Protein AF-A0A931UZU6-F1 (afdb_monomer_lite)

Foldseek 3Di:
DDPPPPPPPDQDDQPPPDDLVQLCVLCVVQVADDDPVNVLLLVVQSVVSRVPVDRDDLVRSCVVSVNDSVRQCVRHVDNSVSSCNSSSD

Secondary structure (DSSP, 8-state):
---------PPPPP-TT--HHHHHHHHHHTT----HHHHHHHHHHHHHHHHHSSPPPHHHHHHHH---HHHHHHH-SSHHHHHHHHHT-

Structure (mmCIF, N/CA/C/O backbone):
data_AF-A0A931UZU6-F1
#
_entry.id   AF-A0A931UZU6-F1
#
loop_
_atom_site.group_PDB
_atom_site.id
_atom_site.type_symbol
_atom_site.label_atom_id
_atom_site.label_alt_id
_atom_site.label_comp_id
_atom_site.label_asym_id
_atom_site.label_entity_id
_atom_site.label_seq_id
_atom_site.pdbx_PDB_ins_code
_atom_site.Cartn_x
_atom_site.Cartn_y
_atom_site.Cartn_z
_atom_site.occupancy
_atom_site.B_iso_or_equiv
_atom_site.auth_seq_id
_atom_site.auth_comp_id
_atom_site.auth_asym_id
_atom_site.auth_atom_id
_atom_site.pdbx_PDB_model_num
ATOM 1 N N . MET A 1 1 ? 12.504 37.281 24.126 1.00 46.19 1 MET A N 1
ATOM 2 C CA . MET A 1 1 ? 11.319 37.071 23.267 1.00 46.19 1 MET A CA 1
ATOM 3 C C . MET A 1 1 ? 11.715 36.107 22.144 1.00 46.19 1 MET A C 1
ATOM 5 O O . MET A 1 1 ? 12.297 36.536 21.162 1.00 46.19 1 MET A O 1
ATOM 9 N N . ARG A 1 2 ? 11.569 34.784 22.338 1.00 42.69 2 ARG A N 1
ATOM 10 C CA . ARG A 1 2 ? 11.962 33.787 21.322 1.00 42.69 2 ARG A CA 1
ATOM 11 C C . ARG A 1 2 ? 10.753 33.479 20.444 1.00 42.69 2 ARG A C 1
ATOM 13 O O . ARG A 1 2 ? 9.842 32.779 20.877 1.00 42.69 2 ARG A O 1
ATOM 20 N N . ALA A 1 3 ? 10.752 34.029 19.235 1.00 46.22 3 ALA A N 1
ATOM 21 C CA . ALA A 1 3 ? 9.816 33.648 18.193 1.00 46.22 3 ALA A CA 1
ATOM 22 C C . ALA A 1 3 ? 10.060 32.174 17.841 1.00 46.22 3 ALA A C 1
ATOM 24 O O . ALA A 1 3 ? 11.113 31.807 17.322 1.00 46.22 3 ALA A O 1
ATOM 25 N N . ARG 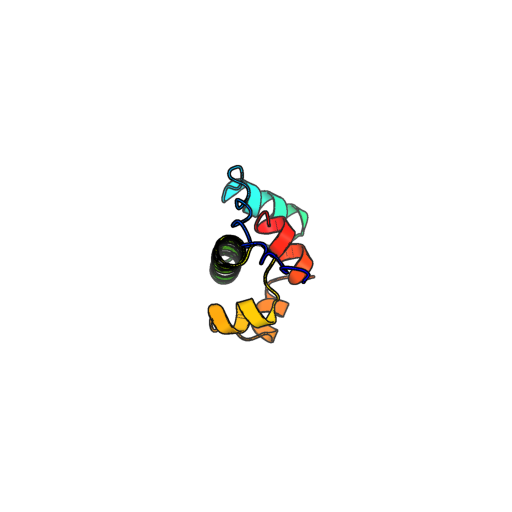A 1 4 ? 9.102 31.310 18.181 1.00 49.81 4 ARG A N 1
ATOM 26 C CA . ARG A 1 4 ? 9.041 29.947 17.657 1.00 49.81 4 ARG A CA 1
ATOM 27 C C . ARG A 1 4 ? 8.538 30.048 16.221 1.00 49.81 4 ARG A C 1
ATOM 29 O O . ARG A 1 4 ? 7.331 30.097 15.994 1.00 49.81 4 ARG A O 1
ATOM 36 N N . SER A 1 5 ? 9.467 30.137 15.272 1.00 49.94 5 SER A N 1
ATOM 37 C CA . SER A 1 5 ? 9.163 29.974 13.852 1.00 49.94 5 SER A CA 1
ATOM 38 C C . SER A 1 5 ? 8.525 28.606 13.655 1.00 49.94 5 SER A C 1
ATOM 40 O O . SER A 1 5 ? 9.154 27.574 13.886 1.00 49.94 5 SER A O 1
ATOM 42 N N . ARG A 1 6 ? 7.244 28.608 13.277 1.00 56.03 6 ARG A N 1
ATOM 43 C CA . ARG A 1 6 ? 6.547 27.420 12.794 1.00 56.03 6 ARG A CA 1
ATOM 44 C C . ARG A 1 6 ? 7.261 26.996 11.519 1.00 56.03 6 ARG A C 1
ATOM 46 O O . ARG A 1 6 ? 7.209 27.711 10.522 1.00 56.03 6 ARG A O 1
ATOM 53 N N . LEU A 1 7 ? 7.959 25.868 11.574 1.00 52.97 7 LEU A N 1
ATOM 54 C CA . LEU A 1 7 ? 8.377 25.161 10.375 1.00 52.97 7 LEU A CA 1
ATOM 55 C C . LEU A 1 7 ? 7.088 24.770 9.653 1.00 52.97 7 LEU A C 1
AT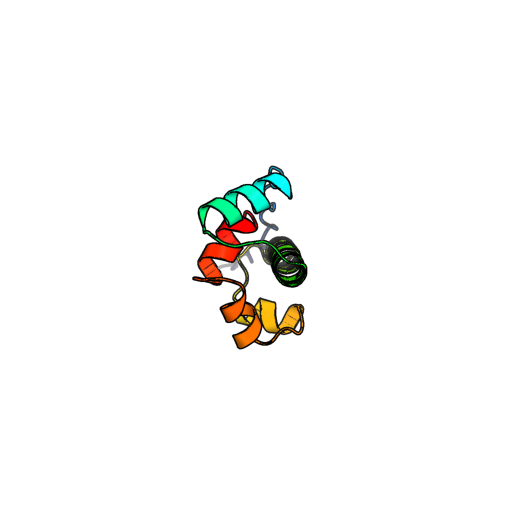OM 57 O O . LEU A 1 7 ? 6.357 23.894 10.106 1.00 52.97 7 LEU A O 1
ATOM 61 N N . ALA A 1 8 ? 6.766 25.495 8.585 1.00 52.00 8 ALA A N 1
ATOM 62 C CA . ALA A 1 8 ? 5.813 25.020 7.605 1.00 52.00 8 ALA A CA 1
ATOM 63 C C . ALA A 1 8 ? 6.377 23.697 7.074 1.00 52.00 8 ALA A C 1
ATOM 65 O O . ALA A 1 8 ? 7.444 23.700 6.454 1.00 52.00 8 ALA A O 1
ATOM 66 N N . SER A 1 9 ? 5.719 22.576 7.388 1.00 48.19 9 SER A N 1
ATOM 67 C CA . SER A 1 9 ? 6.030 21.281 6.786 1.00 48.19 9 SER A CA 1
ATOM 68 C C . SER A 1 9 ? 5.932 21.447 5.277 1.00 48.19 9 SER A C 1
ATOM 70 O O . SER A 1 9 ? 4.839 21.525 4.722 1.00 48.19 9 SER A O 1
ATOM 72 N N . ARG A 1 10 ? 7.082 21.573 4.609 1.00 51.06 10 ARG A N 1
ATOM 73 C CA . ARG A 1 10 ? 7.138 21.410 3.160 1.00 51.06 10 ARG A CA 1
ATOM 74 C C . ARG A 1 10 ? 6.622 20.002 2.863 1.00 51.06 10 ARG A C 1
ATOM 76 O O . ARG A 1 10 ? 7.085 19.075 3.532 1.00 51.06 10 ARG A O 1
ATOM 83 N N . PRO A 1 11 ? 5.706 19.824 1.898 1.00 51.66 11 PRO A N 1
ATOM 84 C CA . PRO A 1 11 ? 5.397 18.490 1.420 1.00 51.66 11 PRO A CA 1
ATOM 85 C C . PRO A 1 11 ? 6.714 17.868 0.950 1.00 51.66 11 PRO A C 1
ATOM 87 O O . PRO A 1 11 ? 7.441 18.448 0.138 1.00 51.66 11 PRO A O 1
ATOM 90 N N . VAL A 1 12 ? 7.077 16.745 1.562 1.00 51.47 12 VAL A N 1
ATOM 91 C CA . VAL A 1 12 ? 8.203 15.935 1.104 1.00 51.47 12 VAL A CA 1
ATOM 92 C C . VAL A 1 12 ? 7.752 15.348 -0.232 1.00 51.47 12 VAL A C 1
ATOM 94 O O . VAL A 1 12 ? 6.696 14.711 -0.243 1.00 51.47 12 VAL A O 1
ATOM 97 N N . PRO A 1 13 ? 8.469 15.594 -1.344 1.00 49.94 13 PRO A N 1
ATOM 98 C CA . PRO A 1 13 ? 8.080 15.044 -2.633 1.00 49.94 13 PRO A CA 1
ATOM 99 C C . PRO A 1 13 ? 7.995 13.525 -2.497 1.00 49.94 13 PRO A C 1
ATOM 101 O O . PRO A 1 13 ? 8.924 12.884 -2.001 1.00 49.94 13 PRO A O 1
ATOM 104 N N . VAL A 1 14 ? 6.836 12.974 -2.853 1.00 57.25 14 VAL A N 1
ATOM 105 C CA . VAL A 1 14 ? 6.678 11.529 -3.001 1.00 57.25 14 VAL A CA 1
ATOM 106 C C . VAL A 1 14 ? 7.585 11.147 -4.154 1.00 57.25 14 VAL A C 1
ATOM 108 O O . VAL A 1 14 ? 7.509 11.804 -5.184 1.00 57.25 14 VAL A O 1
ATOM 111 N N . ASP A 1 15 ? 8.458 10.164 -3.956 1.00 63.03 15 ASP A N 1
ATOM 112 C CA . ASP A 1 15 ? 9.537 9.837 -4.889 1.00 63.03 15 ASP A CA 1
ATOM 113 C C . ASP A 1 15 ? 9.020 9.828 -6.343 1.00 63.03 15 ASP A C 1
ATOM 115 O O . ASP A 1 15 ? 8.213 8.967 -6.716 1.00 63.03 15 ASP A O 1
ATOM 119 N N . ASP A 1 16 ? 9.411 10.834 -7.141 1.00 65.69 16 ASP A N 1
ATOM 120 C CA . ASP A 1 16 ? 8.908 11.049 -8.510 1.00 65.69 16 ASP A CA 1
ATOM 121 C C . ASP A 1 16 ? 9.308 9.887 -9.439 1.00 65.69 16 ASP A C 1
ATOM 123 O O . ASP A 1 16 ? 8.763 9.723 -10.530 1.00 65.69 16 ASP A O 1
ATOM 127 N N . ALA A 1 17 ? 10.247 9.046 -8.994 1.00 82.19 17 ALA A N 1
ATOM 128 C CA . ALA A 1 17 ? 10.664 7.833 -9.677 1.00 82.19 17 ALA A CA 1
ATOM 129 C C . ALA A 1 17 ? 9.707 6.645 -9.471 1.00 82.19 17 ALA A C 1
ATOM 131 O O . ALA A 1 17 ? 9.858 5.632 -10.157 1.00 82.19 17 ALA A O 1
ATOM 132 N N . TRP A 1 18 ? 8.743 6.721 -8.545 1.00 90.12 18 TRP A N 1
ATOM 133 C CA . TRP A 1 18 ? 7.827 5.610 -8.285 1.00 90.12 18 TRP A CA 1
ATOM 134 C C . TRP A 1 18 ? 6.909 5.348 -9.481 1.00 90.12 18 TRP A C 1
ATOM 136 O O . TRP A 1 18 ? 6.259 6.246 -10.015 1.00 90.12 18 TRP A O 1
ATOM 146 N N . THR A 1 19 ? 6.802 4.079 -9.866 1.00 93.12 19 THR A N 1
ATOM 147 C CA . THR A 1 19 ? 5.904 3.616 -10.926 1.00 93.12 19 THR A CA 1
ATOM 148 C C . THR A 1 19 ? 5.181 2.347 -10.476 1.00 93.12 19 THR A C 1
ATOM 150 O O . THR A 1 19 ? 5.720 1.605 -9.648 1.00 93.12 19 THR A O 1
ATOM 153 N N . PRO A 1 20 ? 4.011 2.021 -11.056 1.00 94.81 20 PRO A N 1
ATOM 154 C CA . PRO A 1 20 ? 3.330 0.759 -10.769 1.00 94.81 20 PRO A CA 1
ATOM 155 C C . PRO A 1 20 ? 4.218 -0.475 -11.000 1.00 94.81 20 PRO A C 1
ATOM 157 O O . PRO A 1 20 ? 4.175 -1.422 -10.225 1.00 94.81 20 PRO A O 1
ATOM 160 N N . ALA A 1 21 ? 5.093 -0.443 -12.011 1.00 95.00 21 ALA A N 1
ATOM 161 C CA . ALA A 1 21 ? 6.029 -1.534 -12.281 1.00 95.00 21 ALA A CA 1
ATOM 162 C C . ALA A 1 21 ? 7.071 -1.722 -11.162 1.00 95.00 21 ALA A C 1
ATOM 164 O O . ALA A 1 21 ? 7.453 -2.851 -10.855 1.00 95.00 21 ALA A O 1
ATOM 165 N N . LEU A 1 22 ? 7.528 -0.631 -10.535 1.00 94.44 22 LEU A N 1
ATOM 166 C CA . LEU A 1 22 ? 8.405 -0.711 -9.365 1.00 94.44 22 LEU A CA 1
ATOM 167 C C . LEU A 1 22 ? 7.663 -1.282 -8.157 1.00 94.44 22 LEU A C 1
ATOM 169 O O . LEU A 1 22 ? 8.210 -2.152 -7.488 1.00 94.44 22 LEU A O 1
ATOM 173 N N . ALA A 1 23 ? 6.424 -0.848 -7.915 1.00 96.50 23 ALA A N 1
ATOM 174 C CA . ALA A 1 23 ? 5.602 -1.384 -6.833 1.00 96.50 23 ALA A CA 1
ATOM 175 C C . ALA A 1 23 ? 5.386 -2.898 -6.980 1.00 96.50 23 ALA A C 1
ATOM 177 O O . ALA A 1 23 ? 5.627 -3.637 -6.031 1.00 96.50 23 ALA A O 1
ATOM 178 N N . GLU A 1 24 ? 5.029 -3.372 -8.176 1.00 97.75 24 GLU A N 1
ATOM 179 C CA . GLU A 1 24 ? 4.896 -4.808 -8.461 1.00 97.75 24 GLU A CA 1
ATOM 180 C C . GLU A 1 24 ? 6.205 -5.568 -8.214 1.00 97.75 24 GLU A C 1
ATOM 182 O O . GLU A 1 24 ? 6.207 -6.639 -7.609 1.00 97.75 24 GLU A O 1
ATOM 187 N N . ARG A 1 25 ? 7.350 -5.002 -8.619 1.00 96.44 25 ARG A N 1
ATOM 188 C CA . ARG A 1 25 ? 8.661 -5.621 -8.383 1.00 96.44 25 ARG A CA 1
ATOM 189 C C . ARG A 1 25 ? 8.997 -5.721 -6.894 1.00 96.44 25 ARG A C 1
ATOM 191 O O . ARG A 1 25 ? 9.481 -6.762 -6.452 1.00 96.44 25 ARG A O 1
ATOM 198 N N . GLU A 1 26 ? 8.765 -4.658 -6.126 1.00 96.69 26 GLU A N 1
ATOM 199 C CA . GLU A 1 26 ? 8.999 -4.669 -4.678 1.00 96.69 26 GLU A CA 1
ATOM 200 C C . GLU A 1 26 ? 8.029 -5.616 -3.958 1.00 96.69 26 GLU A C 1
ATOM 202 O O . GLU A 1 26 ? 8.448 -6.345 -3.061 1.00 96.69 26 GLU A O 1
ATOM 207 N N . ALA A 1 27 ? 6.764 -5.669 -4.381 1.00 97.25 27 ALA A N 1
ATOM 208 C CA . ALA A 1 27 ? 5.773 -6.588 -3.833 1.00 97.25 27 ALA A CA 1
ATOM 209 C C . ALA A 1 27 ? 6.143 -8.052 -4.113 1.00 97.25 27 ALA A C 1
ATOM 211 O O . ALA A 1 27 ? 6.156 -8.871 -3.192 1.00 97.25 27 ALA A O 1
ATOM 212 N N . ALA A 1 28 ? 6.564 -8.367 -5.341 1.00 97.12 28 ALA A N 1
ATOM 213 C CA . ALA A 1 28 ? 7.051 -9.694 -5.706 1.00 97.12 28 ALA A CA 1
ATOM 214 C C . ALA A 1 28 ? 8.274 -10.111 -4.870 1.00 97.12 28 ALA A C 1
ATOM 216 O O . ALA A 1 28 ? 8.352 -11.255 -4.423 1.00 97.12 28 ALA A O 1
ATOM 217 N N . ALA A 1 29 ? 9.197 -9.183 -4.587 1.00 96.12 29 ALA A N 1
ATOM 218 C CA . ALA A 1 29 ? 10.350 -9.438 -3.718 1.00 96.12 29 ALA A CA 1
ATOM 219 C C . ALA A 1 29 ? 9.966 -9.730 -2.252 1.00 96.12 29 ALA A C 1
ATOM 221 O O . ALA A 1 29 ? 10.762 -10.315 -1.517 1.00 96.12 29 ALA A O 1
ATOM 222 N N . LEU A 1 30 ? 8.763 -9.331 -1.831 1.00 95.12 30 LEU A N 1
ATOM 223 C CA . LEU A 1 30 ? 8.184 -9.598 -0.511 1.00 95.12 30 LEU A CA 1
ATOM 224 C C . LEU A 1 30 ? 7.203 -10.785 -0.517 1.00 95.12 30 LEU A C 1
ATOM 226 O O . LEU A 1 30 ? 6.636 -11.113 0.522 1.00 95.12 30 LEU A O 1
ATOM 230 N N . GLY A 1 31 ? 6.981 -11.429 -1.669 1.00 96.25 31 GLY A N 1
ATOM 231 C CA . GLY A 1 31 ? 5.985 -12.494 -1.810 1.00 96.25 31 GLY A CA 1
ATOM 232 C C . GLY A 1 31 ? 4.537 -12.002 -1.707 1.00 96.25 31 GLY A C 1
ATOM 233 O O . GLY A 1 31 ? 3.648 -12.782 -1.370 1.00 96.25 31 GLY A O 1
ATOM 234 N N . VAL A 1 32 ? 4.290 -10.718 -1.978 1.00 95.38 32 VAL A N 1
ATOM 235 C CA . VAL A 1 32 ? 2.960 -10.099 -1.970 1.00 95.38 32 VAL A CA 1
ATOM 236 C C . VAL A 1 32 ? 2.468 -9.954 -3.409 1.00 95.38 32 VAL A C 1
ATOM 238 O O . VAL A 1 32 ? 3.145 -9.363 -4.245 1.00 95.38 32 VAL A O 1
ATOM 241 N N . ALA A 1 33 ? 1.272 -10.466 -3.697 1.00 96.38 33 ALA A N 1
ATOM 242 C CA . ALA A 1 33 ? 0.586 -10.220 -4.964 1.00 96.38 33 ALA A CA 1
ATOM 243 C C . ALA A 1 33 ? -0.328 -8.995 -4.823 1.00 96.38 33 ALA A C 1
ATOM 245 O O . ALA A 1 33 ? -1.217 -8.990 -3.968 1.00 96.38 33 ALA A O 1
ATOM 246 N N . LEU A 1 34 ? -0.123 -7.965 -5.649 1.00 97.56 34 LEU A N 1
ATOM 247 C CA . LEU A 1 34 ? -0.891 -6.723 -5.560 1.00 97.56 34 LEU A CA 1
ATOM 248 C C . LEU A 1 34 ? -2.276 -6.875 -6.196 1.00 97.56 34 LEU A C 1
ATOM 250 O O . LEU A 1 34 ? -2.451 -6.847 -7.412 1.00 97.56 34 LEU A O 1
ATOM 254 N N . GLY A 1 35 ? -3.286 -7.008 -5.343 1.00 97.81 35 GLY A N 1
ATOM 255 C CA . GLY A 1 35 ? -4.691 -6.947 -5.724 1.00 97.81 35 GLY A CA 1
ATOM 256 C C . GLY A 1 35 ? -5.264 -5.524 -5.678 1.00 97.81 35 GLY A C 1
ATOM 257 O O . GLY A 1 35 ? -4.606 -4.583 -5.228 1.00 97.81 35 GLY A O 1
ATOM 258 N N . PRO A 1 36 ? -6.537 -5.343 -6.079 1.00 97.81 36 PRO A N 1
ATOM 259 C CA . PRO A 1 36 ? -7.197 -4.034 -6.074 1.00 97.81 36 PRO A CA 1
ATOM 260 C C . PRO A 1 36 ? -7.175 -3.331 -4.707 1.00 97.81 36 PRO A C 1
ATOM 262 O O . PRO A 1 36 ? -6.990 -2.118 -4.635 1.00 97.81 36 PRO A O 1
ATOM 265 N N . ALA A 1 37 ? -7.318 -4.091 -3.616 1.00 97.44 37 ALA A N 1
ATOM 266 C CA . ALA A 1 37 ? -7.262 -3.549 -2.261 1.00 97.44 37 ALA A CA 1
ATOM 267 C C . ALA A 1 37 ? -5.853 -3.056 -1.889 1.00 97.44 37 ALA A C 1
ATOM 269 O O . ALA A 1 37 ? -5.721 -1.997 -1.278 1.00 97.44 37 ALA A O 1
ATOM 270 N N . HIS A 1 38 ? -4.799 -3.768 -2.307 1.00 98.31 38 HIS A N 1
ATOM 271 C CA . HIS A 1 38 ? -3.417 -3.318 -2.122 1.00 98.31 38 HIS A CA 1
ATOM 272 C C . HIS A 1 38 ? -3.177 -1.998 -2.842 1.00 98.31 38 HIS A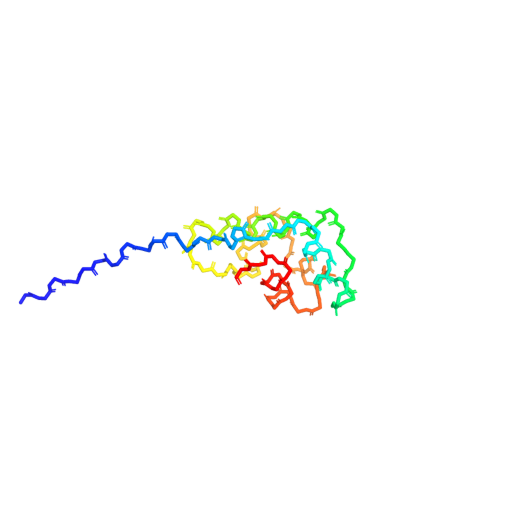 C 1
ATOM 274 O O . HIS A 1 38 ? -2.686 -1.052 -2.234 1.00 98.31 38 HIS A O 1
ATOM 280 N N . TRP A 1 39 ? -3.589 -1.907 -4.108 1.00 98.06 39 TRP A N 1
ATOM 281 C CA . TRP A 1 39 ? -3.460 -0.686 -4.900 1.00 98.06 39 TRP A CA 1
ATOM 282 C C . TRP A 1 39 ? -4.197 0.498 -4.281 1.00 98.06 39 TRP A C 1
ATOM 284 O O . TRP A 1 39 ? -3.657 1.603 -4.249 1.00 98.06 39 TRP A O 1
ATOM 294 N N . HIS A 1 40 ? -5.390 0.265 -3.733 1.00 97.94 40 HIS A N 1
ATOM 295 C CA . HIS A 1 40 ? -6.137 1.299 -3.027 1.00 97.94 40 HIS A CA 1
ATOM 296 C C . HIS A 1 40 ? -5.385 1.813 -1.787 1.00 97.94 40 HIS A C 1
ATOM 298 O O . HIS A 1 40 ? -5.237 3.024 -1.617 1.00 97.94 40 HIS A O 1
ATOM 304 N N . VAL A 1 41 ? -4.846 0.909 -0.958 1.00 97.94 41 VAL A N 1
ATOM 305 C CA . VAL A 1 41 ? -4.053 1.279 0.228 1.00 97.94 41 VAL A CA 1
ATOM 306 C C . VAL A 1 41 ? -2.770 2.018 -0.163 1.00 97.94 41 VAL A C 1
ATOM 308 O O . VAL A 1 41 ? -2.463 3.046 0.436 1.00 97.94 41 VAL A O 1
ATOM 311 N N . LEU A 1 42 ? -2.040 1.542 -1.177 1.00 97.31 42 LEU A N 1
ATOM 312 C CA . LEU A 1 42 ? -0.796 2.163 -1.649 1.00 97.31 42 LEU A CA 1
ATOM 313 C C . LEU A 1 42 ? -1.033 3.565 -2.219 1.00 97.31 42 LEU A C 1
ATOM 315 O O . LEU A 1 42 ? -0.293 4.492 -1.891 1.00 97.31 42 LEU A O 1
ATOM 319 N N . GLY A 1 43 ? -2.079 3.736 -3.034 1.00 96.06 43 GLY A N 1
ATOM 320 C CA . GLY A 1 43 ? -2.473 5.042 -3.565 1.00 96.06 43 GLY A CA 1
ATOM 321 C C . GLY A 1 43 ? -2.809 6.021 -2.442 1.00 96.06 43 GLY A C 1
ATOM 322 O O . GLY A 1 43 ? -2.231 7.105 -2.370 1.00 96.06 43 GLY A O 1
ATOM 323 N N . CYS A 1 44 ? -3.644 5.588 -1.495 1.00 96.62 44 CYS A N 1
ATOM 324 C CA . CYS A 1 44 ? -3.987 6.384 -0.320 1.00 96.62 44 CYS A CA 1
ATOM 325 C C . CYS A 1 44 ? -2.747 6.748 0.515 1.00 96.62 44 CYS A C 1
ATOM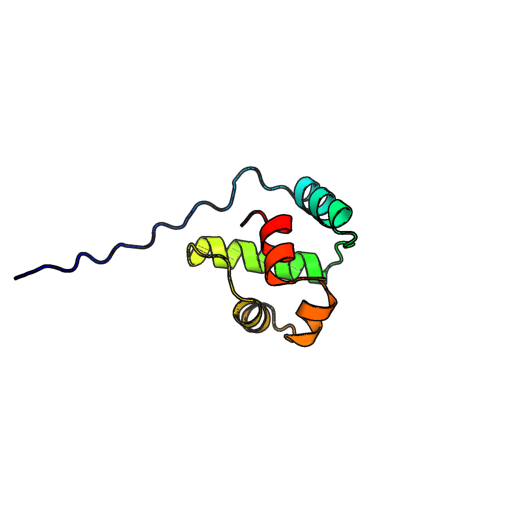 327 O O . CYS A 1 44 ? -2.596 7.891 0.947 1.00 96.62 44 CYS A O 1
ATOM 329 N N . ALA A 1 45 ? -1.813 5.813 0.709 1.00 96.06 45 ALA A N 1
ATOM 330 C CA . ALA A 1 45 ? -0.599 6.068 1.473 1.00 96.06 45 ALA A CA 1
ATOM 331 C C . ALA A 1 45 ? 0.298 7.128 0.822 1.00 96.06 45 ALA A C 1
ATOM 333 O O . ALA A 1 45 ? 0.838 7.994 1.517 1.00 96.06 45 ALA A O 1
ATOM 334 N N . ARG A 1 46 ? 0.404 7.105 -0.511 1.00 94.69 46 ARG A N 1
ATOM 335 C CA . ARG A 1 46 ? 1.124 8.119 -1.291 1.00 94.69 46 ARG A CA 1
ATOM 336 C C . ARG A 1 46 ? 0.461 9.490 -1.198 1.00 94.69 46 ARG A C 1
ATOM 338 O O . ARG A 1 46 ? 1.155 10.476 -0.960 1.00 94.69 46 ARG A O 1
ATOM 345 N N . GLU A 1 47 ? -0.863 9.560 -1.315 1.00 94.06 47 GLU A N 1
ATOM 346 C CA . GLU A 1 47 ? -1.619 10.811 -1.163 1.00 94.06 47 GLU A CA 1
ATOM 347 C C . GLU A 1 47 ? -1.463 11.408 0.243 1.00 94.06 47 GLU A C 1
ATOM 349 O O . GLU A 1 47 ? -1.171 12.597 0.395 1.00 94.06 47 GLU A O 1
ATOM 354 N N . LEU A 1 48 ? -1.577 10.579 1.285 1.00 94.06 48 LEU A N 1
ATOM 355 C CA . LEU A 1 48 ? -1.386 11.013 2.669 1.00 94.06 48 LEU A CA 1
ATOM 356 C C . LEU A 1 48 ? 0.049 11.481 2.926 1.00 94.06 48 LEU A C 1
ATOM 358 O O . LEU A 1 48 ? 0.242 12.507 3.582 1.00 94.06 48 LEU A O 1
ATOM 362 N N . ARG A 1 49 ? 1.055 10.788 2.378 1.00 92.69 49 ARG A N 1
ATOM 363 C CA . ARG A 1 49 ? 2.454 11.224 2.467 1.00 92.69 49 ARG A CA 1
ATOM 364 C C . ARG A 1 49 ? 2.664 12.570 1.781 1.00 92.69 49 ARG A C 1
ATOM 366 O O . ARG A 1 49 ? 3.303 13.437 2.375 1.00 92.69 49 ARG A O 1
ATOM 373 N N . ALA A 1 50 ? 2.112 12.763 0.583 1.00 90.81 50 ALA A N 1
ATOM 374 C CA . ALA A 1 50 ? 2.187 14.036 -0.132 1.00 90.81 50 ALA A CA 1
ATOM 375 C C . ALA A 1 50 ? 1.581 15.183 0.692 1.00 90.81 50 ALA A C 1
ATOM 377 O O . ALA A 1 50 ? 2.143 16.275 0.745 1.00 90.81 50 ALA A O 1
ATOM 378 N N . ALA A 1 51 ? 0.457 14.927 1.368 1.00 90.44 51 ALA A N 1
ATOM 379 C CA . ALA A 1 51 ? -0.251 15.927 2.160 1.00 90.44 51 ALA A CA 1
ATOM 380 C C . ALA A 1 51 ? 0.421 16.237 3.512 1.00 90.44 51 ALA A C 1
ATOM 382 O O . ALA A 1 51 ? 0.427 17.388 3.946 1.00 90.44 51 ALA A O 1
ATOM 383 N N . GLN A 1 52 ? 0.960 15.225 4.198 1.00 90.62 52 GLN A N 1
ATOM 384 C CA . GLN A 1 52 ? 1.426 15.339 5.589 1.00 90.62 52 GLN A CA 1
ATOM 385 C C . GLN A 1 52 ? 2.954 15.412 5.722 1.00 90.62 52 GLN A C 1
ATOM 387 O O . GLN A 1 52 ? 3.464 15.871 6.742 1.00 90.62 52 GLN A O 1
ATOM 392 N N . GLY A 1 53 ? 3.694 14.950 4.712 1.00 88.25 53 GLY A N 1
ATOM 393 C CA . GLY A 1 53 ? 5.156 14.878 4.715 1.00 88.25 53 GLY A CA 1
ATOM 394 C C . GLY A 1 53 ? 5.749 13.706 5.509 1.00 88.25 53 GLY A C 1
ATOM 395 O O . GLY A 1 53 ? 6.971 13.600 5.580 1.00 88.25 53 GLY A O 1
ATOM 396 N N . ALA A 1 54 ? 4.926 12.816 6.073 1.00 88.31 54 ALA A N 1
ATOM 397 C CA . ALA A 1 54 ? 5.353 11.627 6.820 1.00 88.31 54 ALA A CA 1
ATOM 398 C C . ALA A 1 54 ? 4.640 10.356 6.326 1.00 88.31 54 ALA A C 1
ATOM 400 O O . ALA A 1 54 ? 3.555 10.443 5.750 1.00 88.31 54 ALA A O 1
ATOM 401 N N . VAL A 1 55 ? 5.263 9.180 6.507 1.00 89.56 55 VAL A N 1
ATOM 402 C CA . VAL A 1 55 ? 4.613 7.888 6.207 1.00 89.56 55 VAL A CA 1
ATOM 403 C C . VAL A 1 55 ? 3.366 7.758 7.099 1.00 89.56 55 VAL A C 1
ATOM 405 O O . VAL A 1 55 ? 3.494 7.909 8.316 1.00 89.56 55 VAL A O 1
ATOM 408 N N . PRO A 1 56 ? 2.168 7.516 6.539 1.00 93.56 56 PRO A N 1
ATOM 409 C CA . PRO A 1 56 ? 0.955 7.375 7.336 1.00 93.56 56 PRO A CA 1
ATOM 410 C C . PRO A 1 56 ? 0.959 6.067 8.137 1.00 93.56 56 PRO A C 1
ATOM 412 O O . PRO A 1 56 ? 1.454 5.044 7.671 1.00 93.56 56 PRO A O 1
ATOM 415 N N . SER A 1 57 ? 0.350 6.082 9.325 1.00 95.62 57 SER A N 1
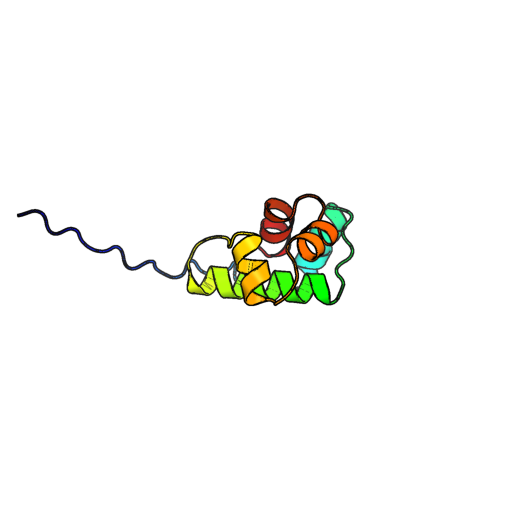ATOM 416 C CA . SER A 1 57 ? 0.137 4.859 10.106 1.00 95.62 57 SER A CA 1
ATOM 417 C C . SER A 1 57 ? -0.955 3.979 9.490 1.00 95.62 57 SER A C 1
ATOM 419 O O . SER A 1 57 ? -1.859 4.469 8.806 1.00 95.62 57 SER A O 1
ATOM 421 N N . VAL A 1 58 ? -0.941 2.681 9.808 1.00 95.81 58 VAL A N 1
ATOM 422 C CA . VAL A 1 58 ? -1.987 1.728 9.379 1.00 95.81 58 VAL A CA 1
ATOM 423 C C . VAL A 1 58 ? -3.381 2.184 9.822 1.00 95.81 58 VAL A C 1
ATOM 425 O O . VAL A 1 58 ? -4.360 2.024 9.100 1.00 95.81 58 VAL A O 1
ATOM 428 N N . GLU A 1 59 ? -3.484 2.815 10.989 1.00 96.19 59 GLU A N 1
ATOM 429 C CA . GLU A 1 59 ? -4.743 3.348 11.516 1.00 96.19 59 GLU A CA 1
ATOM 430 C C . GLU A 1 59 ? -5.249 4.544 10.701 1.00 96.19 59 GLU A C 1
ATOM 432 O O . GLU A 1 59 ? -6.452 4.680 10.474 1.00 96.19 59 GLU A O 1
ATOM 437 N N . ALA A 1 60 ? -4.345 5.425 10.259 1.00 95.62 60 ALA A N 1
ATOM 438 C CA . ALA A 1 60 ? -4.696 6.534 9.377 1.00 95.62 60 ALA A CA 1
ATOM 439 C C . ALA A 1 60 ? -5.162 6.018 8.011 1.00 95.62 60 ALA A C 1
ATOM 441 O O . ALA A 1 60 ? -6.155 6.516 7.476 1.00 95.62 60 ALA A O 1
ATOM 442 N N . LEU A 1 61 ? -4.504 4.980 7.491 1.00 96.88 61 LEU A N 1
ATOM 443 C CA . LEU A 1 61 ? -4.905 4.311 6.256 1.00 96.88 61 LEU A CA 1
ATOM 444 C C . LEU A 1 61 ? -6.274 3.644 6.387 1.00 96.88 61 LEU A C 1
ATOM 446 O O . LEU A 1 61 ? -7.118 3.851 5.522 1.00 96.88 61 LEU A O 1
ATOM 450 N N . ALA A 1 62 ? -6.544 2.928 7.480 1.00 97.00 62 ALA A N 1
ATOM 451 C CA . ALA A 1 62 ? -7.850 2.320 7.743 1.00 97.00 62 ALA A CA 1
ATOM 452 C C . ALA A 1 62 ? -8.978 3.365 7.743 1.00 97.00 62 ALA A C 1
ATOM 454 O O . ALA A 1 62 ? -9.979 3.216 7.046 1.00 97.00 62 ALA A O 1
ATOM 455 N N . ARG A 1 63 ? -8.784 4.484 8.457 1.00 96.31 63 ARG A N 1
ATOM 456 C CA . ARG A 1 63 ? -9.771 5.577 8.499 1.00 96.31 63 ARG A CA 1
ATOM 457 C C . ARG A 1 63 ? -10.006 6.232 7.139 1.00 96.31 63 ARG A C 1
ATOM 459 O O . ARG A 1 63 ? -11.122 6.660 6.873 1.00 96.31 63 ARG A O 1
ATOM 466 N N . THR A 1 64 ? -8.969 6.335 6.311 1.00 95.38 64 THR A N 1
ATOM 467 C CA . THR A 1 64 ? -9.042 7.056 5.029 1.00 95.38 64 THR A CA 1
ATOM 468 C C . THR A 1 64 ? -9.568 6.171 3.898 1.00 95.38 64 THR A C 1
ATOM 470 O O . THR A 1 64 ? -10.371 6.624 3.092 1.00 95.38 64 THR A O 1
ATOM 473 N N . THR A 1 65 ? -9.160 4.901 3.857 1.00 95.94 65 THR A N 1
ATOM 474 C CA . THR A 1 65 ? -9.605 3.916 2.851 1.00 95.94 65 THR A CA 1
ATOM 475 C C . THR A 1 65 ? -10.976 3.313 3.160 1.00 95.94 65 THR A C 1
ATOM 477 O O . THR A 1 65 ? -11.609 2.732 2.285 1.00 95.94 65 THR A O 1
ATOM 480 N N . GLY A 1 66 ? -11.433 3.395 4.415 1.00 96.25 66 GLY A N 1
ATOM 481 C CA . GLY A 1 66 ? -12.636 2.703 4.884 1.00 96.25 66 GLY A CA 1
ATOM 482 C C . GLY A 1 66 ? -12.442 1.196 5.098 1.00 96.25 66 GLY A C 1
ATOM 483 O O . GLY A 1 66 ? -13.389 0.509 5.480 1.00 96.25 66 GLY A O 1
ATOM 484 N N . LEU A 1 67 ? -11.232 0.671 4.882 1.00 96.06 67 LEU A N 1
ATOM 485 C CA . LEU A 1 67 ? -10.888 -0.713 5.195 1.00 96.06 67 LEU A CA 1
ATOM 486 C C . LEU A 1 67 ? -10.652 -0.879 6.697 1.00 96.06 67 LEU A C 1
ATOM 488 O O . LEU A 1 67 ? -10.155 0.020 7.378 1.00 96.06 67 LEU A O 1
ATOM 492 N N . SER A 1 68 ? -10.963 -2.062 7.225 1.00 97.31 68 SER A N 1
ATOM 493 C CA . SER A 1 68 ? -10.646 -2.365 8.619 1.00 97.31 68 SER A CA 1
ATOM 494 C C . SER A 1 68 ? -9.133 -2.541 8.820 1.00 97.31 68 SER A C 1
ATOM 496 O O . SER A 1 68 ? -8.405 -2.938 7.907 1.00 97.31 68 SER A O 1
ATOM 498 N N . LEU A 1 69 ? -8.657 -2.298 10.045 1.00 96.19 69 LEU A N 1
ATOM 499 C CA . LEU A 1 69 ? -7.272 -2.585 10.446 1.00 96.19 69 LEU A CA 1
ATOM 500 C C . LEU A 1 69 ? -6.892 -4.049 10.193 1.00 96.19 69 LEU A C 1
ATOM 502 O O . LEU A 1 69 ? -5.781 -4.327 9.750 1.00 96.19 69 LEU A O 1
ATOM 506 N N . GLU A 1 70 ? -7.818 -4.969 10.460 1.00 96.56 70 GLU A N 1
ATOM 507 C CA . GLU A 1 70 ? -7.643 -6.398 10.201 1.00 96.56 70 GLU A CA 1
ATOM 508 C C . GLU A 1 70 ? -7.475 -6.670 8.706 1.00 96.56 70 GLU A C 1
ATOM 510 O O . GLU A 1 70 ? -6.545 -7.366 8.313 1.00 96.56 70 GLU A O 1
ATOM 515 N N . THR A 1 71 ? -8.301 -6.044 7.864 1.00 97.00 71 THR A N 1
ATOM 516 C CA . THR A 1 71 ? -8.190 -6.155 6.407 1.00 97.00 71 THR A CA 1
ATOM 517 C C . THR A 1 71 ? -6.820 -5.690 5.929 1.00 97.00 71 THR A C 1
ATOM 519 O O . THR A 1 71 ? -6.167 -6.419 5.195 1.00 97.00 71 THR A O 1
ATOM 522 N N . ILE A 1 72 ? -6.338 -4.523 6.368 1.00 96.75 72 ILE A N 1
ATOM 523 C CA . ILE A 1 72 ? -5.018 -4.025 5.944 1.00 96.75 72 ILE A CA 1
ATOM 524 C C . ILE A 1 72 ? -3.894 -4.948 6.438 1.00 96.75 72 ILE A C 1
ATOM 526 O O . IL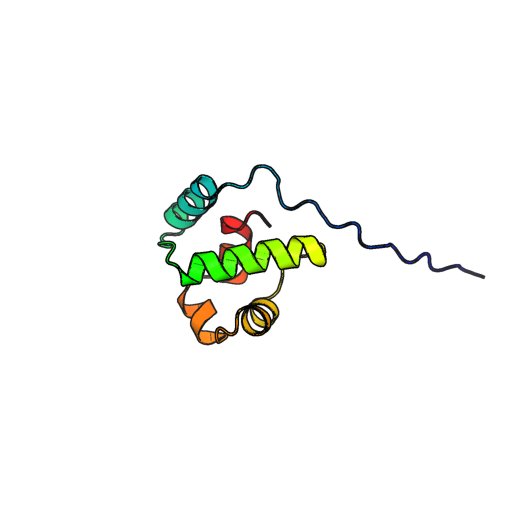E A 1 72 ? -2.969 -5.238 5.684 1.00 96.75 72 ILE A O 1
ATOM 530 N N . ARG A 1 73 ? -3.990 -5.468 7.666 1.00 95.88 73 ARG A N 1
ATOM 531 C CA . ARG A 1 73 ? -3.035 -6.453 8.206 1.00 95.88 73 ARG A CA 1
ATOM 532 C C . ARG A 1 73 ? -3.067 -7.799 7.486 1.00 95.88 73 ARG A C 1
ATOM 534 O O . ARG A 1 73 ? -2.068 -8.496 7.503 1.00 95.88 73 ARG A O 1
ATOM 541 N N . ALA A 1 74 ? -4.183 -8.165 6.864 1.00 97.12 74 ALA A N 1
ATOM 542 C CA . ALA A 1 74 ? -4.282 -9.372 6.050 1.00 97.12 74 ALA A CA 1
ATOM 543 C C . ALA A 1 74 ? -3.726 -9.180 4.627 1.00 97.12 74 ALA A C 1
ATOM 545 O O . ALA A 1 74 ? -3.399 -10.161 3.963 1.00 97.12 74 ALA A O 1
ATOM 546 N N . LEU A 1 75 ? -3.621 -7.935 4.144 1.00 96.75 75 LEU A N 1
ATOM 547 C CA . LEU A 1 75 ? -3.076 -7.630 2.816 1.00 96.75 75 LEU A CA 1
ATOM 548 C C . LEU A 1 75 ? -1.543 -7.720 2.767 1.00 96.75 75 LEU A C 1
ATOM 550 O O . LEU A 1 75 ? -0.993 -8.025 1.709 1.00 96.75 75 LEU A O 1
ATOM 554 N N . PHE A 1 76 ? -0.861 -7.448 3.880 1.00 95.81 76 PHE A N 1
ATOM 555 C CA . PHE A 1 76 ? 0.597 -7.315 3.958 1.00 95.81 76 PHE A CA 1
ATOM 556 C C . PHE A 1 76 ? 1.153 -8.129 5.133 1.00 95.81 76 PHE A C 1
ATOM 558 O O . PHE A 1 76 ? 0.467 -8.286 6.138 1.00 95.81 76 PHE A O 1
ATOM 565 N N . HIS A 1 77 ? 2.393 -8.619 5.041 1.00 93.25 77 HIS A N 1
ATOM 566 C CA . HIS A 1 77 ? 3.009 -9.377 6.140 1.00 93.25 77 HIS A CA 1
ATOM 567 C C . HIS A 1 77 ? 3.423 -8.450 7.287 1.00 93.25 77 HIS A C 1
ATOM 569 O O . HIS A 1 77 ? 3.195 -8.755 8.457 1.00 93.25 77 HIS A O 1
ATOM 575 N N . ASP A 1 78 ? 4.012 -7.309 6.935 1.00 95.19 78 ASP A N 1
ATOM 576 C CA . ASP A 1 78 ? 4.375 -6.227 7.845 1.00 95.19 78 ASP A CA 1
ATOM 577 C C . ASP A 1 78 ? 3.845 -4.919 7.241 1.00 95.19 78 ASP A C 1
ATOM 579 O O . ASP A 1 78 ? 4.534 -4.287 6.442 1.00 95.19 78 ASP A O 1
ATOM 583 N N . PRO A 1 79 ? 2.598 -4.515 7.547 1.00 94.88 79 PRO A N 1
ATOM 584 C CA . PRO A 1 79 ? 1.921 -3.452 6.812 1.00 94.88 79 PRO A CA 1
ATOM 585 C C . PRO A 1 79 ? 2.687 -2.134 6.779 1.00 94.88 79 PRO A C 1
ATOM 587 O O . PRO A 1 79 ? 2.727 -1.482 5.744 1.00 94.88 79 PRO A O 1
ATOM 590 N N . GLU A 1 80 ? 3.314 -1.731 7.881 1.00 92.94 80 GLU A N 1
ATOM 591 C CA . GLU A 1 80 ? 4.032 -0.455 7.949 1.00 92.94 80 GLU A CA 1
ATOM 592 C C . GLU A 1 80 ? 5.251 -0.469 7.027 1.00 92.94 80 GLU A C 1
ATOM 594 O O . GLU A 1 80 ? 5.454 0.450 6.227 1.00 92.94 80 GLU A O 1
ATOM 599 N N . ARG A 1 81 ? 6.034 -1.548 7.095 1.00 94.44 81 ARG A N 1
ATOM 600 C CA . ARG A 1 81 ? 7.238 -1.719 6.287 1.00 94.44 81 ARG A CA 1
ATOM 601 C C . ARG A 1 81 ? 6.918 -1.978 4.817 1.00 94.44 81 ARG A C 1
ATOM 603 O O . ARG A 1 81 ? 7.549 -1.381 3.944 1.00 94.44 81 ARG A O 1
ATOM 610 N N . ASP A 1 82 ? 5.962 -2.856 4.546 1.00 96.94 82 ASP A N 1
ATOM 611 C CA . ASP A 1 82 ? 5.587 -3.276 3.198 1.00 96.94 82 ASP A CA 1
ATOM 612 C C . ASP A 1 82 ? 4.959 -2.108 2.434 1.00 96.94 82 ASP A C 1
ATOM 614 O O . ASP A 1 82 ? 5.355 -1.838 1.303 1.00 96.94 82 ASP A O 1
ATOM 618 N N . ILE A 1 83 ? 4.052 -1.346 3.058 1.00 96.62 83 ILE A N 1
ATOM 619 C CA . ILE A 1 83 ? 3.424 -0.175 2.426 1.00 96.62 83 ILE A CA 1
ATOM 620 C C . ILE A 1 83 ? 4.459 0.915 2.149 1.00 96.62 83 ILE A C 1
ATOM 622 O O . ILE A 1 83 ? 4.443 1.492 1.063 1.00 96.62 83 ILE A O 1
ATOM 626 N N . ALA A 1 84 ? 5.378 1.185 3.083 1.00 94.69 84 ALA A N 1
ATOM 627 C CA . ALA A 1 84 ? 6.436 2.169 2.862 1.00 94.69 84 ALA A CA 1
ATOM 628 C C . ALA A 1 84 ? 7.350 1.762 1.696 1.00 94.69 84 ALA A C 1
ATOM 630 O O . ALA A 1 84 ? 7.612 2.561 0.795 1.00 94.69 84 ALA A O 1
ATOM 631 N N . ARG A 1 85 ? 7.777 0.494 1.669 1.00 95.25 85 ARG A N 1
ATOM 632 C CA . ARG A 1 85 ? 8.668 -0.033 0.633 1.00 95.25 85 ARG A CA 1
ATOM 633 C C . ARG A 1 85 ? 7.999 -0.097 -0.739 1.00 95.25 85 ARG A C 1
ATOM 635 O O . ARG A 1 85 ? 8.554 0.412 -1.707 1.00 95.25 85 ARG A O 1
ATOM 642 N N . ILE A 1 86 ? 6.820 -0.709 -0.830 1.00 96.50 86 ILE A N 1
ATOM 643 C CA . ILE A 1 86 ? 6.090 -0.885 -2.094 1.00 96.50 86 ILE A CA 1
ATOM 644 C C . ILE A 1 86 ? 5.560 0.466 -2.596 1.00 96.50 86 ILE A C 1
ATOM 646 O O . ILE A 1 86 ? 5.559 0.730 -3.798 1.00 96.50 86 ILE A O 1
ATOM 650 N N . GLY A 1 87 ? 5.123 1.340 -1.685 1.00 94.81 87 GLY A N 1
ATOM 651 C CA . GLY A 1 87 ? 4.566 2.657 -1.992 1.00 94.81 87 GLY A CA 1
ATOM 652 C C . GLY A 1 87 ? 5.601 3.737 -2.309 1.00 94.81 87 GLY A C 1
ATOM 653 O O . GLY A 1 87 ? 5.206 4.813 -2.762 1.00 94.81 87 GLY A O 1
ATOM 654 N N . GLY A 1 88 ? 6.895 3.466 -2.099 1.00 92.25 88 GLY A N 1
ATOM 655 C CA . GLY A 1 88 ? 7.979 4.431 -2.310 1.00 92.25 88 GLY A CA 1
ATOM 656 C C . GLY A 1 88 ? 7.843 5.671 -1.422 1.00 92.25 88 GLY A C 1
ATOM 657 O O . GLY A 1 88 ? 7.828 6.789 -1.941 1.00 92.25 88 GLY A O 1
ATOM 658 N N . LEU A 1 89 ? 7.648 5.465 -0.112 1.00 89.56 89 LEU A N 1
ATOM 659 C CA . LEU A 1 89 ? 7.389 6.511 0.892 1.00 89.56 89 LEU A CA 1
ATOM 660 C C . LEU A 1 89 ? 8.603 6.770 1.791 1.00 89.56 89 LEU A C 1
ATOM 662 O O . LEU A 1 89 ? 9.279 5.800 2.181 1.00 89.56 89 LEU A O 1
#

pLDDT: mean 87.35, std 16.86, range [42.69, 98.31]

Radius of gyration: 14.75 Å; chains: 1; bounding box: 25×50×36 Å

Sequence (89 aa):
MRARSRLASRPVPVDDAWTPALAEREAAALGVALGPAHWHVLGCARELRAAQGAVPSVEALARTTGLSLETIRALFHDPERDIARIGGL